Protein AF-A0A3D3X6S8-F1 (afdb_monomer)

Secondary structure (DSSP, 8-state):
-----GGGG-TTSHHHHIIIIIHHHHHHHHTT-HHHHHHHHHHHHHHHHHHHHHHHHHHHHHHEETTEEESHHHHTS-HHHHHHHHHHHHHHHH-PPPPHHHHHHHHHHHHSS-S-EEEE-GGGEEEEEETTEEEEEE----

Mean predicted aligned error: 8.39 Å

Sequence (142 aa):
EWREDASNQDSKYLRNRVRNELLPLLRELSRDGIESRIRDLDAQSRLLEKDLELRYENWSTGAETDSGLLISGIESEPEFLKREILVRFITAKTGIALSYQQLEKIIALINDSQSQWSFHLEGNWIILRKEGKLFCEKKMDC

pLDDT: mean 85.5, std 11.22, range [38.78, 96.94]

Solvent-accessible surface area (backbone atoms only — not comparable to full-atom values): 8414 Å² total; per-residue (Å²): 134,94,75,85,60,73,72,72,74,43,62,88,41,68,69,37,34,4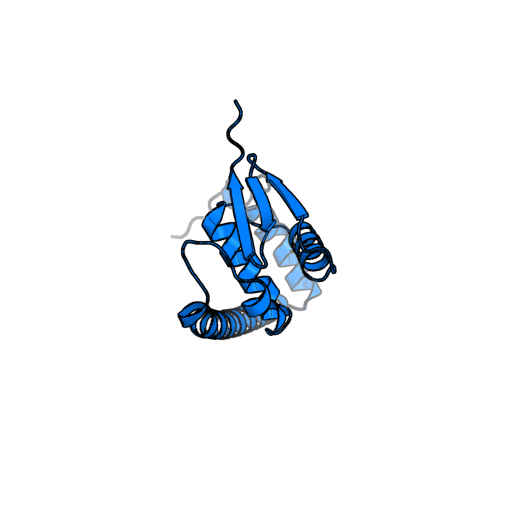3,61,72,52,50,48,55,52,46,26,64,78,46,73,64,45,46,64,57,53,53,50,53,50,52,55,51,48,54,54,51,52,52,54,49,49,54,52,48,54,66,52,47,79,80,52,74,50,100,88,37,42,50,44,72,78,36,74,78,43,58,72,70,57,36,51,50,52,52,52,51,54,49,27,73,75,68,73,49,85,77,51,71,72,56,50,52,53,52,49,54,55,66,74,40,90,61,67,61,54,76,46,82,51,78,92,50,28,34,40,33,39,50,92,60,25,40,43,79,45,69,63,74,86,128

Radius of gyration: 21.77 Å; Cα contacts (8 Å, |Δi|>4): 115; chains: 1; bounding box: 50×39×60 Å

Nearest PDB structures (foldseek):
  3a2k-assembly2_B  TM=8.240E-01  e=1.042E-05  Geobacillus kaustophilus
  2e89-assembly2_C  TM=7.713E-01  e=4.521E-05  Aquifex aeolicus
  3i3y-assembly2_B  TM=4.218E-01  e=2.572E+00  Klebsiella pneumoniae subsp. pneumoniae MGH 78578
  6wq2-assembly1_B  TM=1.917E-01  e=1.676E+00  Sulfolobus islandicus filamentous virus
  8gxs-assembly1_a  TM=3.012E-01  e=5.697E+00  Homo sapiens

Structure (mmCIF, N/CA/C/O backbone):
data_AF-A0A3D3X6S8-F1
#
_entry.id   AF-A0A3D3X6S8-F1
#
loop_
_atom_site.group_PDB
_atom_site.id
_atom_site.type_symbol
_atom_site.label_atom_id
_atom_site.label_alt_id
_atom_site.label_comp_id
_atom_site.label_asym_id
_atom_site.label_entity_id
_atom_site.label_seq_id
_atom_site.pdbx_PDB_ins_code
_atom_site.Cartn_x
_atom_site.Cartn_y
_atom_site.Cartn_z
_atom_site.occupancy
_atom_site.B_iso_or_equiv
_atom_site.auth_seq_id
_atom_site.auth_comp_id
_atom_site.auth_asym_id
_atom_site.auth_atom_id
_atom_site.pdbx_PDB_model_num
ATOM 1 N N . GLU A 1 1 ? 21.801 25.505 -31.503 1.00 61.62 1 GLU A N 1
ATOM 2 C CA . GLU A 1 1 ? 22.762 24.390 -31.612 1.00 61.62 1 GLU A CA 1
ATOM 3 C C . GLU A 1 1 ? 22.730 23.637 -30.287 1.00 61.62 1 GLU A C 1
ATOM 5 O O . GLU A 1 1 ? 22.877 24.275 -29.251 1.00 61.62 1 GLU A O 1
ATOM 10 N N . TRP A 1 2 ? 22.396 22.345 -30.291 1.00 60.22 2 TRP A N 1
ATOM 11 C CA . TRP A 1 2 ? 22.425 21.529 -29.072 1.00 60.22 2 TRP A CA 1
ATOM 12 C C . TRP A 1 2 ? 23.888 21.186 -28.766 1.00 60.22 2 TRP A C 1
ATOM 14 O O . TRP A 1 2 ? 24.577 20.673 -29.644 1.00 60.22 2 TRP A O 1
ATOM 24 N N . ARG A 1 3 ? 24.373 21.486 -27.555 1.00 63.34 3 ARG A N 1
ATOM 25 C CA . ARG A 1 3 ? 25.690 21.043 -27.073 1.00 63.34 3 ARG A CA 1
ATOM 26 C C . ARG A 1 3 ? 25.495 20.064 -25.928 1.00 63.34 3 ARG A C 1
ATOM 28 O O . ARG A 1 3 ? 24.751 20.347 -24.993 1.00 63.34 3 ARG A O 1
ATOM 35 N N . GLU A 1 4 ? 26.141 18.915 -26.033 1.00 56.38 4 GLU A N 1
ATOM 36 C CA . GLU A 1 4 ? 26.090 17.865 -25.023 1.00 56.38 4 GLU A CA 1
ATOM 37 C C . GLU A 1 4 ? 27.003 18.259 -23.851 1.00 56.38 4 GLU A C 1
ATOM 39 O O . GLU A 1 4 ? 28.198 18.487 -24.032 1.00 56.38 4 GLU A O 1
ATOM 44 N N . ASP A 1 5 ? 26.427 18.421 -22.658 1.00 65.31 5 ASP A N 1
ATOM 45 C CA . ASP A 1 5 ? 27.188 18.714 -21.439 1.00 65.31 5 ASP A CA 1
ATOM 46 C C . ASP A 1 5 ? 28.005 17.475 -21.033 1.00 65.31 5 ASP A C 1
ATOM 48 O O . ASP A 1 5 ? 27.471 16.363 -20.978 1.00 65.31 5 ASP A O 1
ATOM 52 N N . ALA A 1 6 ? 29.293 17.664 -20.737 1.00 62.19 6 ALA A N 1
ATOM 53 C CA . ALA A 1 6 ? 30.213 16.615 -20.303 1.00 62.19 6 ALA A CA 1
ATOM 54 C C . ALA A 1 6 ? 29.756 15.922 -19.003 1.00 62.19 6 ALA A C 1
ATOM 56 O O . ALA A 1 6 ? 30.093 14.759 -18.777 1.00 62.19 6 ALA A O 1
ATOM 57 N N . SER A 1 7 ? 28.930 16.587 -18.185 1.00 60.34 7 SER A N 1
ATOM 58 C 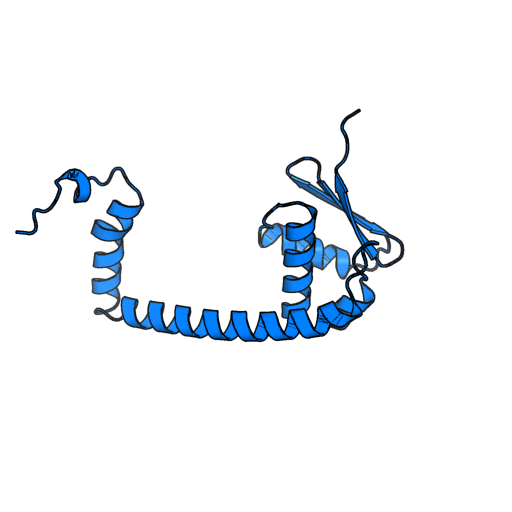CA . SER A 1 7 ? 28.308 15.995 -16.991 1.00 60.34 7 SER A CA 1
ATOM 59 C C . SER A 1 7 ? 27.380 14.805 -17.301 1.00 60.34 7 SER A C 1
ATOM 61 O O . SER A 1 7 ? 27.144 13.962 -16.433 1.00 60.34 7 SER A O 1
ATOM 63 N N . ASN A 1 8 ? 26.905 14.666 -18.548 1.00 58.62 8 ASN A N 1
ATOM 64 C CA . ASN A 1 8 ? 26.074 13.537 -18.984 1.00 58.62 8 ASN A CA 1
ATOM 65 C C . ASN A 1 8 ? 26.842 12.209 -19.078 1.00 58.62 8 ASN A C 1
ATOM 67 O O . ASN A 1 8 ? 26.214 11.152 -19.133 1.00 58.62 8 ASN A O 1
ATOM 71 N N . GLN A 1 9 ? 28.176 12.254 -19.096 1.00 60.94 9 GLN A N 1
ATOM 72 C CA . GLN A 1 9 ? 29.048 11.074 -19.138 1.00 60.94 9 GLN A CA 1
ATOM 73 C C . GLN A 1 9 ? 29.561 10.670 -17.746 1.00 60.94 9 GLN A C 1
ATOM 75 O O . GLN A 1 9 ? 30.221 9.643 -17.607 1.00 60.94 9 GLN A O 1
ATOM 80 N N . ASP A 1 10 ? 29.254 11.448 -16.700 1.00 67.62 10 ASP A N 1
ATOM 81 C CA . ASP A 1 10 ? 29.696 11.148 -15.339 1.00 67.62 10 ASP A CA 1
ATOM 82 C C . ASP A 1 10 ? 28.830 10.037 -14.717 1.00 67.62 10 ASP A C 1
ATOM 84 O O . ASP A 1 10 ? 27.639 10.226 -14.442 1.00 67.62 10 ASP A O 1
ATOM 88 N N . SER A 1 11 ? 29.435 8.872 -14.470 1.00 62.81 11 SER A N 1
ATOM 89 C CA . SER A 1 11 ? 28.804 7.720 -13.815 1.00 62.81 11 SER A CA 1
ATOM 90 C C . SER A 1 11 ? 28.651 7.894 -12.299 1.00 62.81 11 SER A C 1
ATOM 92 O O . SER A 1 11 ? 28.080 7.037 -11.629 1.00 62.81 11 SER A O 1
ATOM 94 N N . LYS A 1 12 ? 29.076 9.015 -11.710 1.00 74.06 12 LYS A N 1
ATOM 95 C CA . LYS A 1 12 ? 28.861 9.297 -10.283 1.00 74.06 12 LYS A CA 1
ATOM 96 C C . LYS A 1 12 ? 27.379 9.311 -9.889 1.00 74.06 12 LYS A C 1
ATOM 98 O O . LYS A 1 12 ? 27.037 8.957 -8.760 1.00 74.06 12 LYS A O 1
ATOM 103 N N . TYR A 1 13 ? 26.488 9.696 -10.804 1.00 79.62 13 TYR A N 1
ATOM 104 C CA . TYR A 1 13 ? 25.049 9.754 -10.548 1.00 79.62 13 TYR A CA 1
ATOM 105 C C . TYR A 1 13 ? 24.348 8.463 -10.978 1.00 79.62 13 TYR A C 1
ATOM 107 O O . TYR A 1 13 ? 24.445 8.047 -12.132 1.00 79.62 13 TYR A O 1
ATOM 115 N N . LEU A 1 14 ? 23.553 7.872 -10.075 1.00 83.00 14 LEU A N 1
ATOM 116 C CA . LEU A 1 14 ? 22.784 6.646 -10.343 1.00 83.00 14 LEU A CA 1
ATOM 117 C C . LEU A 1 14 ? 21.942 6.760 -11.623 1.00 83.00 14 LEU A C 1
ATOM 119 O O . LEU A 1 14 ? 21.900 5.828 -12.419 1.00 83.00 14 LEU A O 1
ATOM 123 N N . ARG A 1 15 ? 21.324 7.924 -11.858 1.00 86.00 15 ARG A N 1
ATOM 124 C CA . ARG A 1 15 ? 20.541 8.195 -13.071 1.00 86.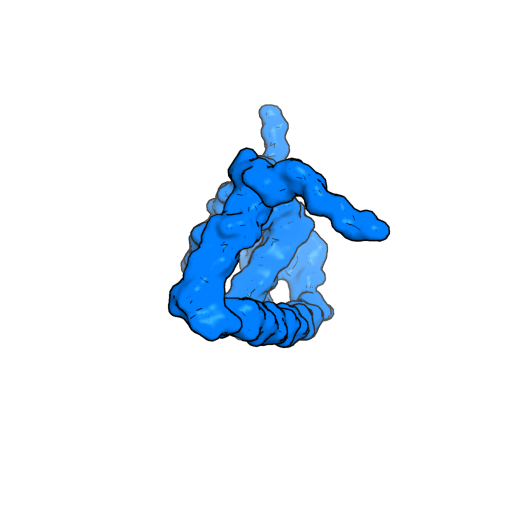00 15 ARG A CA 1
ATOM 125 C C . ARG A 1 15 ? 21.378 8.077 -14.348 1.00 86.00 15 ARG A C 1
ATOM 127 O O . ARG A 1 15 ? 20.903 7.496 -15.321 1.00 86.00 15 ARG A O 1
ATOM 134 N N . ASN A 1 16 ? 22.600 8.606 -14.342 1.00 85.19 16 ASN A N 1
ATOM 135 C CA . ASN A 1 16 ? 23.498 8.551 -15.494 1.00 85.19 16 ASN A CA 1
ATOM 136 C C . ASN A 1 16 ? 23.957 7.115 -15.745 1.00 85.19 16 ASN A C 1
ATOM 138 O O . ASN A 1 16 ? 23.905 6.660 -16.879 1.00 85.19 16 ASN A O 1
ATOM 142 N N . ARG A 1 17 ? 24.284 6.361 -14.688 1.00 88.06 17 ARG A N 1
ATOM 143 C CA . ARG A 1 17 ? 24.611 4.928 -14.806 1.00 88.06 17 ARG A CA 1
ATOM 144 C C . ARG A 1 17 ? 23.455 4.110 -15.362 1.00 88.06 17 ARG A C 1
ATOM 146 O O . ARG A 1 17 ? 23.641 3.326 -16.284 1.00 88.06 17 ARG A O 1
ATOM 153 N N . VAL A 1 18 ? 22.239 4.324 -14.858 1.00 88.44 18 VAL A N 1
ATOM 154 C CA . VAL A 1 18 ? 21.047 3.648 -15.391 1.00 88.44 18 VAL A CA 1
ATOM 155 C C . VAL A 1 18 ? 20.872 3.964 -16.878 1.00 88.44 18 VAL A C 1
ATOM 157 O O . VAL A 1 18 ? 20.615 3.061 -17.669 1.00 88.44 18 VAL A O 1
ATOM 160 N N . ARG A 1 19 ? 21.047 5.227 -17.277 1.00 87.75 19 ARG A N 1
ATOM 161 C CA . ARG A 1 19 ? 20.866 5.662 -18.666 1.00 87.75 19 ARG A CA 1
ATOM 162 C C . ARG A 1 19 ? 21.962 5.179 -19.616 1.00 87.75 19 ARG A C 1
ATOM 164 O O . ARG A 1 19 ? 21.633 4.801 -20.735 1.00 87.75 19 ARG A O 1
ATOM 171 N N . ASN A 1 20 ? 23.221 5.238 -19.198 1.00 87.88 20 ASN A N 1
ATOM 172 C CA . ASN A 1 20 ? 24.376 5.026 -20.071 1.00 87.88 20 ASN A CA 1
ATOM 173 C C . ASN A 1 20 ? 24.877 3.577 -20.048 1.00 87.88 20 ASN A C 1
ATOM 175 O O . ASN A 1 20 ? 25.474 3.136 -21.022 1.00 87.88 20 ASN A O 1
ATOM 179 N N . GLU A 1 21 ? 24.634 2.837 -18.962 1.00 90.69 21 GLU A N 1
ATOM 180 C CA . GLU A 1 21 ? 25.109 1.456 -18.799 1.00 90.69 21 GLU A CA 1
ATOM 181 C C . GLU A 1 21 ? 23.936 0.464 -18.841 1.00 90.69 21 GLU A C 1
ATOM 183 O O . GLU A 1 21 ? 23.887 -0.416 -19.699 1.00 90.69 21 GLU A O 1
ATOM 188 N N . LEU A 1 22 ? 22.954 0.618 -17.943 1.00 91.44 22 LEU A N 1
ATOM 189 C CA . LEU A 1 22 ? 21.908 -0.394 -17.748 1.00 91.44 22 LEU A CA 1
ATOM 190 C C . LEU A 1 22 ? 20.880 -0.434 -18.888 1.00 91.44 22 LEU A C 1
ATOM 192 O O . LEU A 1 22 ? 20.567 -1.512 -19.388 1.00 91.44 22 LEU A O 1
ATOM 196 N N . LEU A 1 23 ? 20.331 0.717 -19.294 1.00 91.00 23 LEU A N 1
ATOM 197 C CA . LEU A 1 23 ? 19.310 0.770 -20.346 1.00 91.00 23 LEU A CA 1
ATOM 198 C C . LEU A 1 23 ? 19.825 0.244 -21.698 1.00 91.00 23 LEU A C 1
ATOM 200 O O . LEU A 1 23 ? 19.110 -0.557 -22.299 1.00 91.00 23 LEU A O 1
ATOM 204 N N . PRO A 1 24 ? 21.034 0.606 -22.177 1.00 91.44 24 PRO A N 1
ATOM 205 C CA . PRO A 1 24 ? 21.589 0.029 -23.399 1.00 91.44 24 PRO A CA 1
ATOM 206 C C . PRO A 1 24 ? 21.735 -1.493 -23.323 1.00 91.44 24 PRO A C 1
ATOM 208 O O . PRO A 1 24 ? 21.313 -2.183 -24.247 1.00 91.44 24 PRO A O 1
ATOM 211 N N . LEU A 1 25 ? 22.229 -2.024 -22.198 1.00 93.56 25 LEU A N 1
ATOM 212 C CA . LEU A 1 25 ? 22.347 -3.469 -21.995 1.00 93.56 25 LEU A CA 1
ATOM 213 C C . LEU A 1 25 ? 20.975 -4.163 -22.025 1.00 93.56 25 LEU A C 1
ATOM 215 O O . LEU A 1 25 ? 20.808 -5.205 -22.654 1.00 93.56 25 LEU A O 1
ATOM 219 N N . LEU A 1 26 ? 19.962 -3.578 -21.380 1.00 93.62 26 LEU A N 1
ATOM 220 C CA . LEU A 1 26 ? 18.599 -4.116 -21.404 1.00 93.62 26 LEU A CA 1
ATOM 221 C C . LEU A 1 26 ? 17.976 -4.072 -22.806 1.00 93.62 26 LEU A C 1
ATOM 223 O O . LEU A 1 26 ? 17.259 -5.004 -23.174 1.00 93.62 26 LEU A O 1
ATOM 227 N N . ARG A 1 27 ? 18.243 -3.029 -23.601 1.00 93.00 27 ARG A N 1
ATOM 228 C CA . ARG A 1 27 ? 17.803 -2.947 -25.006 1.00 93.00 27 ARG A CA 1
ATOM 229 C C . ARG A 1 27 ? 18.409 -4.057 -25.844 1.00 93.00 27 ARG A C 1
ATOM 231 O O . ARG A 1 27 ? 17.667 -4.774 -26.508 1.00 93.00 27 ARG A O 1
ATOM 238 N N . GLU A 1 28 ? 19.721 -4.249 -25.742 1.00 93.81 28 GLU A N 1
ATOM 239 C CA . GLU A 1 28 ? 20.432 -5.306 -26.462 1.00 93.81 28 GLU A CA 1
ATOM 240 C C . GLU A 1 28 ? 19.855 -6.689 -26.121 1.00 93.81 28 GLU A C 1
ATOM 242 O O . GLU A 1 28 ? 19.430 -7.430 -27.010 1.00 93.81 28 GLU A O 1
ATOM 247 N N . LEU A 1 29 ? 19.737 -7.006 -24.826 1.00 94.00 29 LEU A N 1
ATOM 248 C CA . LEU A 1 29 ? 19.228 -8.301 -24.361 1.00 94.00 29 LEU A CA 1
ATOM 249 C C . LEU A 1 29 ? 17.750 -8.533 -24.712 1.00 94.00 29 LEU A C 1
ATOM 251 O O . LEU A 1 29 ? 17.324 -9.676 -24.884 1.00 94.00 29 LEU A O 1
ATOM 255 N N . SER A 1 30 ? 16.959 -7.464 -24.826 1.00 90.31 30 SER A N 1
ATOM 256 C CA . SER A 1 30 ? 15.529 -7.531 -25.151 1.00 90.31 30 SER A CA 1
ATOM 257 C C . SER A 1 30 ? 15.209 -7.363 -26.638 1.00 90.31 30 SER A C 1
ATOM 259 O O . SER A 1 30 ? 14.029 -7.436 -26.994 1.00 90.31 30 SER A O 1
ATOM 261 N N . ARG A 1 31 ? 16.218 -7.157 -27.499 1.00 90.62 31 ARG A N 1
ATOM 262 C CA . ARG A 1 31 ? 16.053 -6.812 -28.925 1.00 90.62 31 ARG A CA 1
ATOM 263 C C . ARG A 1 31 ? 15.163 -5.575 -29.116 1.00 90.62 31 ARG A C 1
ATOM 265 O O . ARG A 1 31 ? 14.179 -5.630 -29.849 1.00 90.62 31 ARG A O 1
ATOM 272 N N . ASP A 1 32 ? 15.466 -4.510 -28.374 1.00 83.75 32 ASP A N 1
ATOM 273 C CA . ASP A 1 32 ? 14.724 -3.236 -28.336 1.00 83.75 32 ASP A CA 1
ATOM 274 C C . ASP A 1 32 ? 13.252 -3.354 -27.885 1.00 83.75 32 ASP A C 1
ATOM 276 O O . ASP A 1 32 ? 12.442 -2.445 -28.064 1.00 83.75 32 ASP A O 1
ATOM 280 N N . GLY A 1 33 ? 12.881 -4.480 -27.269 1.00 90.56 33 GLY A N 1
ATOM 281 C CA . GLY A 1 33 ? 11.529 -4.724 -26.765 1.00 90.56 33 GLY A CA 1
ATOM 282 C C . GLY A 1 33 ? 11.279 -4.215 -25.344 1.00 90.56 33 GLY A C 1
ATOM 283 O O . GLY A 1 33 ? 10.161 -4.345 -24.846 1.00 90.56 33 GLY A O 1
ATOM 284 N N . ILE A 1 34 ? 12.294 -3.701 -24.645 1.00 92.12 34 ILE A N 1
ATOM 285 C CA . ILE A 1 34 ? 12.153 -3.299 -23.240 1.00 92.12 34 ILE A CA 1
ATOM 286 C C . ILE A 1 34 ? 11.293 -2.039 -23.082 1.00 92.12 34 ILE A C 1
ATOM 288 O O . ILE A 1 34 ? 10.442 -2.000 -22.197 1.00 92.12 34 ILE A O 1
ATOM 292 N N . GLU A 1 35 ? 11.426 -1.042 -23.961 1.00 90.75 35 GLU A N 1
ATOM 293 C CA . GLU A 1 35 ? 10.629 0.191 -23.914 1.00 90.75 35 GLU A CA 1
ATOM 294 C C . GLU A 1 35 ? 9.134 -0.061 -24.081 1.00 90.75 35 GLU A C 1
ATOM 296 O O . GLU A 1 35 ? 8.329 0.541 -23.368 1.00 90.75 35 GLU A O 1
ATOM 301 N N . SER A 1 36 ? 8.753 -0.910 -25.040 1.00 92.56 36 SER A N 1
ATOM 302 C CA . SER A 1 36 ? 7.346 -1.239 -25.273 1.00 92.56 36 SER A CA 1
ATOM 303 C C . SER A 1 36 ? 6.774 -1.999 -24.085 1.00 92.56 36 SER A C 1
ATOM 305 O O . SER A 1 36 ? 5.736 -1.608 -23.572 1.00 92.56 36 SER A O 1
ATOM 307 N N . ARG A 1 37 ? 7.503 -2.986 -23.550 1.00 92.81 37 ARG A N 1
ATOM 308 C CA . ARG A 1 37 ? 7.081 -3.735 -22.356 1.00 92.81 37 ARG A CA 1
ATOM 309 C C . ARG A 1 37 ? 6.929 -2.842 -21.127 1.00 92.81 37 ARG A C 1
ATOM 311 O O . ARG A 1 37 ? 5.946 -2.981 -20.412 1.00 92.81 37 ARG A O 1
ATOM 318 N N . ILE A 1 38 ? 7.862 -1.917 -20.885 1.00 93.81 38 ILE A N 1
ATOM 319 C CA . ILE A 1 38 ? 7.749 -0.949 -19.780 1.00 93.81 38 ILE A CA 1
ATOM 320 C C . ILE A 1 38 ? 6.522 -0.056 -19.980 1.00 93.81 38 ILE A C 1
ATOM 322 O O . ILE A 1 38 ? 5.787 0.188 -19.028 1.00 93.81 38 ILE A O 1
ATOM 326 N N . ARG A 1 39 ? 6.272 0.405 -21.209 1.00 94.38 39 ARG A N 1
ATOM 327 C CA . ARG A 1 39 ? 5.096 1.224 -21.529 1.00 94.38 39 ARG A CA 1
ATOM 328 C C . ARG A 1 39 ? 3.790 0.460 -21.327 1.00 94.38 39 ARG A C 1
ATOM 330 O O . ARG A 1 39 ? 2.855 1.013 -20.760 1.00 94.38 39 ARG A O 1
ATOM 337 N N . ASP A 1 40 ? 3.738 -0.795 -21.757 1.00 95.94 40 ASP A N 1
ATOM 338 C CA . ASP A 1 40 ? 2.568 -1.654 -21.588 1.00 95.94 40 ASP A CA 1
ATOM 339 C C . ASP A 1 40 ? 2.310 -1.947 -20.106 1.00 95.94 40 ASP A C 1
ATOM 341 O O . ASP A 1 40 ? 1.157 -1.970 -19.679 1.00 95.94 40 ASP A O 1
ATOM 345 N N . LEU A 1 41 ? 3.368 -2.145 -19.310 1.00 96.88 41 LEU A N 1
ATOM 346 C CA . LEU A 1 41 ? 3.270 -2.317 -17.859 1.00 96.88 41 LEU A CA 1
ATOM 347 C C . LEU A 1 41 ? 2.801 -1.035 -17.159 1.00 96.88 41 LEU A C 1
ATOM 349 O O . LEU A 1 41 ? 1.928 -1.117 -16.303 1.00 96.88 41 LEU A O 1
ATOM 353 N N . ASP A 1 42 ? 3.318 0.137 -17.537 1.00 96.62 42 ASP A N 1
ATOM 354 C CA . ASP A 1 42 ? 2.863 1.432 -17.006 1.00 96.62 42 ASP A CA 1
ATOM 355 C C . ASP A 1 42 ? 1.382 1.674 -17.333 1.00 96.62 42 ASP A C 1
ATOM 357 O O . ASP A 1 42 ? 0.597 2.012 -16.448 1.00 96.62 42 ASP A O 1
ATOM 361 N N . ALA A 1 43 ? 0.964 1.419 -18.577 1.00 96.50 43 ALA A N 1
ATOM 362 C CA . ALA A 1 43 ? -0.434 1.541 -18.983 1.00 96.50 43 ALA A CA 1
ATOM 363 C C . ALA A 1 43 ? -1.351 0.593 -18.191 1.00 96.50 43 ALA A C 1
ATOM 365 O O . ALA A 1 43 ? -2.404 1.015 -17.712 1.00 96.50 43 ALA A O 1
ATOM 366 N N . GLN A 1 44 ? -0.944 -0.668 -18.011 1.00 96.94 44 GLN A N 1
ATOM 367 C CA . GLN A 1 44 ? -1.681 -1.635 -17.193 1.00 96.94 44 GLN A CA 1
ATOM 368 C C . GLN A 1 44 ? -1.732 -1.221 -15.716 1.00 96.94 44 GLN A C 1
ATOM 370 O O . GLN A 1 44 ? -2.803 -1.286 -15.117 1.00 96.94 44 GLN A O 1
ATOM 375 N N . SER A 1 45 ? -0.620 -0.739 -15.147 1.00 96.38 45 SER A N 1
ATOM 376 C CA . SER A 1 45 ? -0.561 -0.253 -13.759 1.00 96.38 45 SER A CA 1
ATOM 377 C C . SER A 1 45 ? -1.542 0.890 -13.537 1.00 96.38 45 SER A C 1
ATOM 379 O O . SER A 1 45 ? -2.357 0.828 -12.625 1.00 96.38 45 SER A O 1
ATOM 381 N N . ARG A 1 46 ? -1.558 1.888 -14.431 1.00 95.62 46 ARG A N 1
ATOM 382 C CA . ARG A 1 46 ? -2.480 3.033 -14.338 1.00 95.62 46 ARG A CA 1
ATOM 383 C C . ARG A 1 46 ? -3.949 2.622 -14.396 1.00 95.62 46 ARG A C 1
ATOM 385 O O . ARG A 1 46 ? -4.782 3.231 -13.729 1.00 95.62 46 ARG A O 1
ATOM 392 N N . LEU A 1 47 ? -4.288 1.618 -15.208 1.00 95.75 47 LEU A N 1
ATOM 393 C CA . LEU A 1 47 ? -5.655 1.092 -15.273 1.00 95.75 47 LEU A CA 1
ATOM 394 C C . LEU A 1 47 ? -6.053 0.407 -13.961 1.00 95.75 47 LEU A C 1
ATOM 396 O O . LEU A 1 47 ? -7.161 0.633 -13.479 1.00 95.75 47 LEU A O 1
ATOM 400 N N . LEU A 1 48 ? -5.147 -0.384 -13.379 1.00 93.62 48 LEU A N 1
ATOM 401 C CA . LEU A 1 48 ? -5.362 -1.045 -12.091 1.00 93.62 48 LEU A CA 1
ATOM 402 C C . LEU A 1 48 ? -5.465 -0.039 -10.941 1.00 93.62 48 LEU A C 1
ATOM 404 O O . LEU A 1 48 ? -6.378 -0.148 -10.130 1.00 93.62 48 LEU A O 1
ATOM 408 N N . GLU A 1 49 ? -4.586 0.963 -10.900 1.00 92.31 49 GLU A N 1
ATOM 409 C CA . GLU A 1 49 ? -4.626 2.054 -9.918 1.00 92.31 49 GLU A CA 1
ATOM 410 C C . GLU A 1 49 ? -5.966 2.792 -9.968 1.00 92.31 49 GLU A C 1
ATOM 412 O O . GLU A 1 49 ? -6.575 3.040 -8.932 1.00 92.31 49 GLU A O 1
ATOM 417 N N . LYS A 1 50 ? -6.475 3.083 -11.172 1.00 94.44 50 LYS A N 1
ATOM 418 C CA . LYS A 1 50 ? -7.775 3.740 -11.341 1.00 94.44 50 LYS A CA 1
ATOM 419 C C . LYS A 1 50 ? -8.941 2.873 -10.854 1.00 94.44 50 LYS A C 1
ATOM 421 O O . LYS A 1 50 ? -9.845 3.398 -10.212 1.00 94.44 50 LYS A O 1
ATOM 426 N N . ASP A 1 51 ? -8.955 1.578 -11.174 1.00 94.19 51 ASP A N 1
ATOM 427 C CA . ASP A 1 51 ? -9.993 0.657 -10.680 1.00 94.19 51 ASP A CA 1
ATOM 428 C C . ASP A 1 51 ? -9.950 0.542 -9.150 1.00 94.19 51 ASP A C 1
ATOM 430 O O . ASP A 1 51 ? -10.987 0.571 -8.487 1.00 94.19 51 ASP A O 1
ATOM 434 N N . LEU A 1 52 ? -8.743 0.466 -8.585 1.00 93.12 52 LEU A N 1
ATOM 435 C CA . LEU A 1 52 ? -8.535 0.400 -7.146 1.00 93.12 52 LEU A CA 1
ATOM 436 C C . LEU A 1 52 ? -9.004 1.672 -6.437 1.00 93.12 52 LEU A C 1
ATOM 438 O O . LEU A 1 52 ? -9.660 1.566 -5.404 1.00 93.12 52 LEU A O 1
ATOM 442 N N . GLU A 1 53 ? -8.734 2.847 -7.009 1.00 92.81 53 GLU A N 1
ATOM 443 C CA . GLU A 1 53 ? -9.220 4.122 -6.476 1.00 92.81 53 GLU A CA 1
ATOM 444 C C . GLU A 1 53 ? -10.748 4.137 -6.386 1.00 92.81 53 GLU A C 1
ATOM 446 O O . GLU A 1 53 ? -11.299 4.402 -5.323 1.00 92.81 53 GLU A O 1
ATOM 451 N N . LEU A 1 54 ? -11.443 3.745 -7.459 1.00 92.69 54 LEU A N 1
ATOM 452 C CA . LEU A 1 54 ? -12.909 3.699 -7.474 1.00 92.69 54 LEU A CA 1
ATOM 453 C C . LEU A 1 54 ? -13.465 2.734 -6.420 1.00 92.69 54 LEU A C 1
ATOM 455 O O . LEU A 1 54 ? -14.464 3.026 -5.764 1.00 92.69 54 LEU A O 1
ATOM 459 N N . ARG A 1 55 ? -12.834 1.567 -6.244 1.00 92.31 55 ARG A N 1
ATOM 460 C CA . ARG A 1 55 ? -13.222 0.611 -5.194 1.00 92.31 55 ARG A CA 1
ATOM 461 C C . ARG A 1 55 ? -13.003 1.190 -3.802 1.00 92.31 55 ARG A C 1
ATOM 463 O O . ARG A 1 55 ? -13.868 1.019 -2.948 1.00 92.31 55 ARG A O 1
ATOM 470 N N . TYR A 1 56 ? -11.877 1.866 -3.591 1.00 91.00 56 TYR A N 1
ATOM 471 C CA . TYR A 1 56 ? -11.563 2.509 -2.322 1.00 91.00 56 TYR A CA 1
ATOM 472 C C . TYR A 1 56 ? -12.564 3.617 -1.992 1.00 91.00 56 TYR A C 1
ATOM 474 O O . TYR A 1 56 ? -13.093 3.626 -0.888 1.00 91.00 56 TYR A O 1
ATOM 482 N N . GLU A 1 57 ? -12.877 4.504 -2.939 1.00 90.19 57 GLU A N 1
ATOM 483 C CA . GLU A 1 57 ? -13.872 5.572 -2.764 1.00 90.19 57 GLU A CA 1
ATOM 484 C C . GLU A 1 57 ? -15.265 5.011 -2.437 1.00 90.19 57 GLU A C 1
ATOM 486 O O . GLU A 1 57 ? -15.942 5.480 -1.517 1.00 90.19 57 GLU A O 1
ATOM 491 N N . ASN A 1 58 ? -15.686 3.961 -3.149 1.00 89.06 58 ASN A N 1
ATOM 492 C CA . ASN A 1 58 ? -16.961 3.293 -2.881 1.00 89.06 58 ASN A CA 1
ATOM 493 C C . ASN A 1 58 ? -17.009 2.690 -1.471 1.00 89.06 58 ASN A C 1
ATOM 495 O O . ASN A 1 58 ? -18.039 2.770 -0.802 1.00 89.06 58 ASN A O 1
ATOM 499 N N . TRP A 1 59 ? -15.902 2.102 -1.016 1.00 88.94 59 TRP A N 1
ATOM 500 C CA . TRP A 1 59 ? -15.783 1.543 0.326 1.00 88.94 59 TRP A CA 1
ATOM 501 C C . TRP A 1 59 ? -15.722 2.641 1.410 1.00 88.94 59 TRP A C 1
ATOM 503 O O . TRP A 1 59 ? -16.422 2.559 2.423 1.00 88.94 59 TRP A O 1
ATOM 513 N N . SER A 1 60 ? -14.943 3.707 1.196 1.00 84.19 60 SER A N 1
ATOM 514 C CA . SER A 1 60 ? -14.689 4.755 2.198 1.00 84.19 60 SER A CA 1
ATOM 515 C C . SER A 1 60 ? -15.922 5.605 2.497 1.00 84.19 60 SER A C 1
ATOM 517 O O . SER A 1 60 ? -16.103 6.024 3.642 1.00 84.19 60 SER A O 1
ATOM 519 N N . THR A 1 61 ? -16.819 5.763 1.516 1.00 75.81 61 THR A N 1
ATOM 520 C CA . THR A 1 61 ? -18.070 6.539 1.614 1.00 75.81 61 THR A CA 1
ATOM 521 C C . THR A 1 61 ? -18.988 6.090 2.774 1.00 75.81 61 THR A C 1
ATOM 523 O O . THR A 1 61 ? -19.881 6.839 3.168 1.00 75.81 61 THR A O 1
ATOM 526 N N . GLY A 1 62 ? -18.763 4.913 3.380 1.00 66.88 62 GLY A N 1
ATOM 527 C CA . GLY A 1 62 ? -19.502 4.444 4.563 1.00 66.88 62 GLY A CA 1
ATOM 528 C C . GLY A 1 62 ? -18.667 3.904 5.732 1.00 66.88 62 GLY A C 1
ATOM 529 O O . GLY A 1 62 ? -19.259 3.491 6.729 1.00 66.88 62 GLY A O 1
ATOM 530 N N . ALA A 1 63 ? -17.333 3.873 5.634 1.00 64.44 63 ALA A N 1
ATOM 531 C CA . ALA A 1 63 ? -16.488 3.088 6.546 1.00 64.44 63 ALA A CA 1
ATOM 532 C C . ALA A 1 63 ? -15.474 3.902 7.370 1.00 64.44 63 ALA A C 1
ATOM 534 O O . ALA A 1 63 ? -15.093 3.470 8.463 1.00 64.44 63 ALA A O 1
ATOM 535 N N . GLU A 1 64 ? -15.039 5.073 6.893 1.00 59.78 64 GLU A N 1
ATOM 536 C CA . GLU A 1 64 ? -14.077 5.897 7.627 1.00 59.78 64 GLU A CA 1
ATOM 537 C C . GLU A 1 64 ? -14.781 6.791 8.651 1.00 59.78 64 GLU A C 1
ATOM 539 O O . GLU A 1 64 ? -15.540 7.698 8.323 1.00 59.78 64 GLU A O 1
ATOM 544 N N . THR A 1 65 ? -14.499 6.542 9.930 1.00 60.69 65 THR A N 1
ATOM 545 C CA . THR A 1 65 ? -14.862 7.452 11.020 1.00 60.69 65 THR A CA 1
ATOM 546 C C . THR A 1 65 ? -13.590 8.056 11.605 1.00 60.69 65 THR A C 1
ATOM 548 O O . THR A 1 65 ? -12.547 7.400 11.634 1.00 60.69 65 THR A O 1
ATOM 551 N N . ASP A 1 66 ? -13.674 9.259 12.176 1.00 61.09 66 ASP A N 1
ATOM 552 C CA . ASP A 1 66 ? -12.557 9.864 12.924 1.00 61.09 66 ASP A CA 1
ATOM 553 C C . ASP A 1 66 ? -12.061 8.986 14.094 1.00 61.09 66 ASP A C 1
ATOM 555 O O . ASP A 1 66 ? -10.945 9.157 14.583 1.00 61.09 66 ASP A O 1
ATOM 559 N N . SER A 1 67 ? -12.868 8.005 14.515 1.00 64.75 67 SER A N 1
ATOM 560 C CA . SER A 1 67 ? -12.634 7.113 15.654 1.00 64.75 67 SER A CA 1
ATOM 561 C C . SER A 1 67 ? -11.887 5.810 15.330 1.00 64.75 67 SER A C 1
ATOM 563 O O . SER A 1 67 ? -11.949 4.873 16.122 1.00 64.75 67 SER A O 1
ATOM 565 N N . GLY A 1 68 ? -11.217 5.716 14.179 1.00 80.44 68 GLY A N 1
ATOM 566 C CA . GLY A 1 68 ? -10.465 4.525 13.771 1.00 80.44 68 GLY A CA 1
ATOM 567 C C . GLY A 1 68 ? -11.207 3.629 12.777 1.00 80.44 68 GLY A C 1
ATOM 568 O O . GLY A 1 68 ? -12.354 3.879 12.400 1.00 80.44 68 GLY A O 1
ATOM 569 N N . LEU A 1 69 ? -10.510 2.587 12.333 1.00 86.75 69 LEU A N 1
ATOM 570 C CA . LEU A 1 69 ? -10.891 1.758 11.194 1.00 86.75 69 LEU A CA 1
ATOM 571 C C . LEU A 1 69 ? -11.574 0.463 11.653 1.00 86.75 69 LEU A C 1
ATOM 573 O O . LEU A 1 69 ? -10.982 -0.315 12.398 1.00 86.75 69 LEU A O 1
ATOM 577 N N . LEU A 1 70 ? -12.812 0.210 11.225 1.00 87.62 70 LEU A N 1
ATOM 578 C CA . LEU A 1 70 ? -13.557 -0.998 11.605 1.00 87.62 70 LEU A CA 1
ATOM 579 C C . LEU A 1 70 ? -13.002 -2.241 10.900 1.00 87.62 70 LEU A C 1
ATOM 581 O O . LEU A 1 70 ? -13.029 -2.324 9.676 1.00 87.62 70 LEU A O 1
ATOM 585 N N . ILE A 1 71 ? -12.569 -3.242 11.671 1.00 86.75 71 ILE A N 1
ATOM 586 C CA . ILE A 1 71 ? -11.994 -4.476 11.116 1.00 86.75 71 ILE A CA 1
ATOM 587 C C . ILE A 1 71 ? -13.049 -5.303 10.365 1.00 86.75 71 ILE A C 1
ATOM 589 O O . ILE A 1 71 ? -12.765 -5.817 9.287 1.00 86.75 71 ILE A O 1
ATOM 593 N N . SER A 1 72 ? -14.285 -5.368 10.867 1.00 84.94 72 SER A N 1
ATOM 594 C CA . SER A 1 72 ? -15.387 -6.084 10.201 1.00 84.94 72 SER A CA 1
ATOM 595 C C . SER A 1 72 ? -15.716 -5.529 8.807 1.00 84.94 72 SER A C 1
ATOM 597 O O . SER A 1 72 ? -16.107 -6.281 7.915 1.00 84.94 72 SER A O 1
ATOM 599 N N . GLY A 1 73 ? -15.512 -4.222 8.601 1.00 82.75 73 GLY A N 1
ATOM 600 C CA . GLY A 1 73 ? -15.681 -3.562 7.305 1.00 82.75 73 GLY A CA 1
ATOM 601 C C . GLY A 1 73 ? -14.578 -3.883 6.294 1.00 82.75 73 GLY A C 1
ATOM 602 O O . GLY A 1 73 ? -14.708 -3.520 5.135 1.00 82.75 73 GLY A O 1
ATOM 603 N N . ILE A 1 74 ? -13.500 -4.548 6.717 1.00 87.31 74 ILE A N 1
ATOM 604 C CA . ILE A 1 74 ? -12.3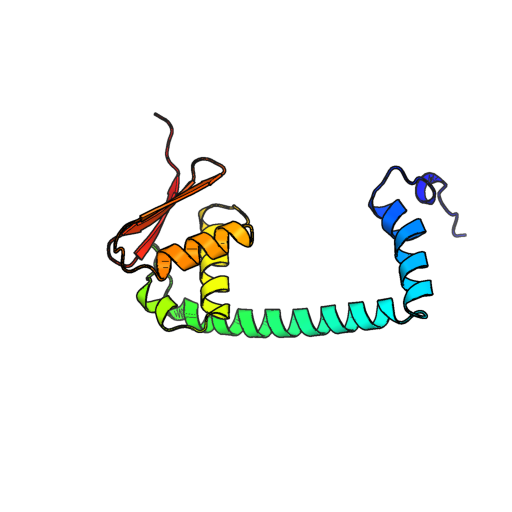58 -4.913 5.865 1.00 87.31 74 ILE A CA 1
ATOM 605 C C . ILE A 1 74 ? -12.233 -6.428 5.727 1.00 87.31 74 ILE A C 1
ATOM 607 O O . ILE A 1 74 ? -11.803 -6.928 4.692 1.00 87.31 74 ILE A O 1
ATOM 611 N N . GLU A 1 75 ? -12.597 -7.188 6.761 1.00 84.44 75 GLU A N 1
ATOM 612 C CA . GLU A 1 75 ? -12.584 -8.655 6.723 1.00 84.44 75 GLU A CA 1
ATOM 613 C C . GLU A 1 75 ? -13.470 -9.217 5.602 1.00 84.44 75 GLU A C 1
ATOM 615 O O . GLU A 1 75 ? -13.142 -10.262 5.044 1.00 84.44 75 GLU A O 1
ATOM 620 N N . SER A 1 76 ? -14.548 -8.507 5.256 1.00 83.75 76 SER A N 1
ATOM 621 C CA . SER A 1 76 ? -15.471 -8.863 4.172 1.00 83.75 76 SER A CA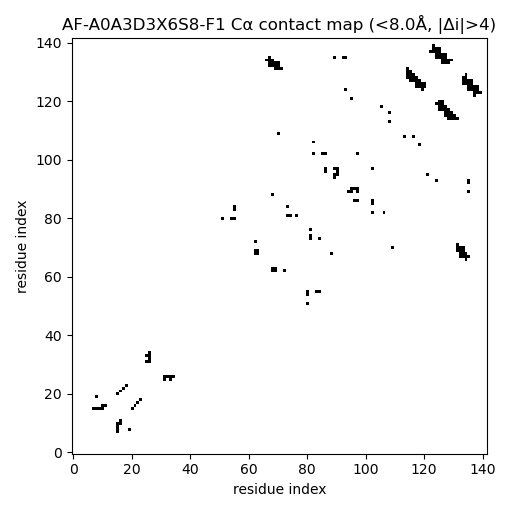 1
ATOM 622 C C . SER A 1 76 ? -14.974 -8.486 2.771 1.00 83.75 76 SER A C 1
ATOM 624 O O . SER A 1 76 ? -15.523 -8.980 1.785 1.00 83.75 76 SER A O 1
ATOM 626 N N . GLU A 1 77 ? -13.928 -7.664 2.668 1.00 90.12 77 GLU A N 1
ATOM 627 C CA . GLU A 1 77 ? -13.403 -7.187 1.392 1.00 90.12 77 GLU A CA 1
ATOM 628 C C . GLU A 1 77 ? -12.362 -8.144 0.787 1.00 90.12 77 GLU A C 1
ATOM 630 O O . GLU A 1 77 ? -11.662 -8.867 1.510 1.00 90.12 77 GLU A O 1
ATOM 635 N N . PRO A 1 78 ? -12.193 -8.141 -0.551 1.00 90.94 78 PRO A N 1
ATOM 636 C CA . PRO A 1 78 ? -11.140 -8.902 -1.211 1.00 90.94 78 PRO A CA 1
ATOM 637 C C . PRO A 1 78 ? -9.748 -8.560 -0.669 1.00 90.94 78 PRO A C 1
ATOM 639 O O . PRO A 1 78 ? -9.446 -7.402 -0.384 1.00 90.94 78 PRO A O 1
ATOM 642 N N . GLU A 1 79 ? -8.859 -9.555 -0.621 1.00 89.75 79 GLU A N 1
ATOM 643 C CA . GLU A 1 79 ? -7.506 -9.437 -0.048 1.00 89.75 79 GLU A CA 1
ATOM 644 C C . GLU A 1 79 ? -6.711 -8.236 -0.589 1.00 89.75 79 GLU A C 1
ATOM 646 O O . GLU A 1 79 ? -6.026 -7.542 0.161 1.00 89.75 79 GLU A O 1
ATOM 651 N N . PHE A 1 80 ? -6.834 -7.958 -1.888 1.00 90.38 80 PHE A N 1
ATOM 652 C CA . PHE A 1 80 ? -6.183 -6.814 -2.521 1.00 90.38 80 PHE A CA 1
ATOM 653 C C . PHE A 1 80 ? -6.710 -5.468 -2.001 1.00 90.38 80 PHE A C 1
ATOM 655 O O . PHE A 1 80 ? -5.920 -4.588 -1.671 1.00 90.38 80 PHE A O 1
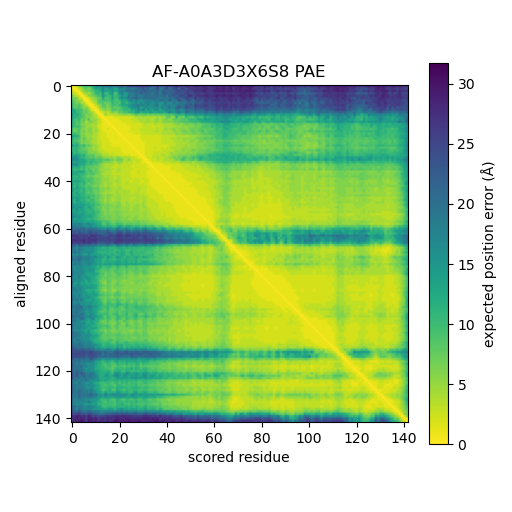ATOM 662 N N . LEU A 1 81 ? -8.031 -5.323 -1.865 1.00 91.69 81 LEU A N 1
ATOM 663 C CA . LEU A 1 81 ? -8.637 -4.093 -1.354 1.00 91.69 81 LEU A CA 1
ATOM 664 C C . LEU A 1 81 ? -8.352 -3.920 0.142 1.00 91.69 81 LEU A C 1
ATOM 666 O O . LEU A 1 81 ? -8.013 -2.826 0.576 1.00 91.69 81 LEU A O 1
ATOM 670 N N . LYS A 1 82 ? -8.377 -5.010 0.917 1.00 91.38 82 LYS A N 1
ATOM 671 C CA . LYS A 1 82 ? -7.949 -5.027 2.325 1.00 91.38 82 LYS A CA 1
ATOM 672 C C . LYS A 1 82 ? -6.533 -4.482 2.500 1.00 91.38 82 LYS A C 1
ATOM 674 O O . LYS A 1 82 ? -6.305 -3.630 3.356 1.00 91.38 82 LYS A O 1
ATOM 679 N N . ARG A 1 83 ? -5.586 -4.958 1.686 1.00 92.88 83 ARG A N 1
ATOM 680 C CA . ARG A 1 83 ? -4.196 -4.470 1.674 1.00 92.88 83 ARG A CA 1
ATOM 681 C C . ARG A 1 83 ? -4.133 -2.975 1.406 1.00 92.88 83 ARG A C 1
ATOM 683 O O . ARG A 1 83 ? -3.480 -2.259 2.160 1.00 92.88 83 ARG A O 1
ATOM 690 N N . GLU A 1 84 ? -4.842 -2.520 0.380 1.00 92.50 84 GLU A N 1
ATOM 691 C CA . GLU A 1 84 ? -4.865 -1.110 0.003 1.00 92.50 84 GLU A CA 1
ATOM 692 C C . GLU A 1 84 ? -5.444 -0.225 1.110 1.00 92.50 84 GLU A C 1
ATOM 694 O O . GLU A 1 84 ? -4.834 0.778 1.478 1.00 92.50 84 GLU A O 1
ATOM 699 N N . ILE A 1 85 ? -6.574 -0.626 1.700 1.00 92.06 85 ILE A N 1
ATOM 700 C CA . ILE A 1 85 ? -7.211 0.097 2.805 1.00 92.06 85 ILE A CA 1
ATOM 701 C C . ILE A 1 85 ? -6.236 0.254 3.973 1.00 92.06 85 ILE A C 1
ATOM 703 O O . ILE A 1 85 ? -6.082 1.351 4.507 1.00 92.06 85 ILE A O 1
ATOM 707 N N . LEU A 1 86 ? -5.545 -0.824 4.359 1.00 91.62 86 LEU A N 1
ATOM 708 C CA . LEU A 1 86 ? -4.588 -0.790 5.464 1.00 91.62 86 LEU A CA 1
ATOM 709 C C . LEU A 1 86 ? -3.413 0.142 5.173 1.00 91.62 86 LEU A C 1
ATOM 711 O O . LEU A 1 86 ? -3.050 0.945 6.033 1.00 91.62 86 LEU A O 1
ATOM 715 N N . VAL A 1 87 ? -2.832 0.054 3.974 1.00 92.81 87 VAL A N 1
ATOM 716 C CA . VAL A 1 87 ? -1.722 0.926 3.570 1.00 92.81 87 VAL A CA 1
ATOM 717 C C . VAL A 1 87 ? -2.163 2.385 3.595 1.00 92.81 87 VAL A C 1
ATOM 719 O O . VAL A 1 87 ? -1.520 3.191 4.264 1.00 92.81 87 VAL A O 1
ATOM 722 N N . ARG A 1 88 ? -3.285 2.723 2.951 1.00 91.69 88 ARG A N 1
ATOM 723 C CA . ARG A 1 88 ? -3.801 4.097 2.906 1.00 91.69 88 ARG A CA 1
ATOM 724 C C . ARG A 1 88 ? -4.117 4.636 4.291 1.00 91.69 88 ARG A C 1
ATOM 726 O O . ARG A 1 88 ? -3.645 5.717 4.630 1.00 91.69 88 ARG A O 1
ATOM 733 N N . PHE A 1 89 ? -4.839 3.876 5.111 1.00 90.50 89 PHE A N 1
ATOM 734 C CA . PHE A 1 89 ? -5.196 4.288 6.466 1.00 90.50 89 PHE A CA 1
ATOM 735 C C . PHE A 1 89 ? -3.955 4.555 7.327 1.00 90.50 89 PHE A C 1
ATOM 737 O O . PHE A 1 89 ? -3.836 5.611 7.953 1.00 90.50 89 PHE A O 1
ATOM 744 N N . ILE A 1 90 ? -2.998 3.621 7.337 1.00 91.38 90 ILE A N 1
ATOM 745 C CA . ILE A 1 90 ? -1.793 3.737 8.163 1.00 91.38 90 ILE A CA 1
ATOM 746 C C . ILE A 1 90 ? -0.908 4.874 7.654 1.00 91.38 90 ILE A C 1
ATOM 748 O O . ILE A 1 90 ? -0.451 5.691 8.455 1.00 91.38 90 ILE A O 1
ATOM 752 N N . THR A 1 91 ? -0.685 4.978 6.343 1.00 92.25 91 THR A N 1
ATOM 753 C CA . THR A 1 91 ? 0.124 6.056 5.763 1.00 92.25 91 THR A CA 1
ATOM 754 C C . THR A 1 91 ? -0.533 7.422 5.968 1.00 92.25 91 THR A C 1
ATOM 756 O O . THR A 1 91 ? 0.167 8.363 6.332 1.00 92.25 91 THR A O 1
ATOM 759 N N . ALA A 1 92 ? -1.859 7.540 5.850 1.00 89.56 92 ALA A N 1
ATOM 760 C CA . ALA A 1 92 ? -2.573 8.792 6.104 1.00 89.56 92 ALA A CA 1
ATOM 761 C C . ALA A 1 92 ? -2.480 9.243 7.573 1.00 89.56 92 ALA A C 1
ATOM 763 O O . ALA A 1 92 ? -2.342 10.436 7.840 1.00 89.56 92 ALA A O 1
ATOM 764 N N . LYS A 1 93 ? -2.528 8.311 8.537 1.00 88.69 93 LYS A N 1
ATOM 765 C CA . LYS A 1 93 ? -2.455 8.639 9.974 1.00 88.69 93 LYS A CA 1
ATOM 766 C C . LYS A 1 93 ? -1.031 8.841 10.492 1.00 88.69 93 LYS A C 1
ATOM 768 O O . LYS A 1 93 ? -0.823 9.676 11.367 1.00 88.69 93 LYS A O 1
ATOM 773 N N . THR A 1 94 ? -0.060 8.083 9.983 1.00 89.62 94 THR A N 1
ATOM 774 C CA . THR A 1 94 ? 1.315 8.063 10.518 1.00 89.62 94 THR A CA 1
ATOM 775 C C . THR A 1 94 ? 2.326 8.832 9.667 1.00 89.62 94 THR A C 1
ATOM 777 O O . THR A 1 94 ? 3.379 9.216 10.176 1.00 89.62 94 THR A O 1
ATOM 780 N N . GLY A 1 95 ? 2.034 9.048 8.379 1.00 90.00 95 GLY A N 1
ATOM 781 C CA . GLY A 1 95 ? 2.986 9.553 7.384 1.00 90.00 95 GLY A CA 1
ATOM 782 C C . GLY A 1 95 ? 4.045 8.531 6.950 1.00 90.00 95 GLY A C 1
ATOM 783 O O . GLY A 1 95 ? 4.945 8.878 6.189 1.00 90.00 95 GLY A O 1
ATOM 784 N N . ILE A 1 96 ? 3.970 7.284 7.430 1.00 90.12 96 ILE A N 1
ATOM 785 C CA . ILE A 1 96 ? 4.963 6.238 7.165 1.00 90.12 96 ILE A CA 1
ATOM 786 C C . ILE A 1 96 ? 4.515 5.391 5.973 1.00 90.12 96 ILE A C 1
ATOM 788 O O . ILE A 1 96 ? 3.385 4.897 5.927 1.00 90.12 96 ILE A O 1
ATOM 792 N N . ALA A 1 97 ? 5.423 5.191 5.018 1.00 90.62 97 ALA A N 1
ATOM 793 C CA . ALA A 1 97 ? 5.238 4.239 3.931 1.00 90.62 97 ALA A CA 1
ATOM 794 C C . ALA A 1 97 ? 5.556 2.824 4.433 1.00 90.62 97 ALA A C 1
ATOM 796 O O . ALA A 1 97 ? 6.689 2.535 4.820 1.00 90.62 97 ALA A O 1
ATOM 797 N N . LEU A 1 98 ? 4.559 1.938 4.441 1.00 90.50 98 LEU A N 1
ATOM 798 C CA . LEU A 1 98 ? 4.751 0.559 4.884 1.00 90.50 98 LEU A CA 1
ATOM 799 C C . LEU A 1 98 ? 5.551 -0.249 3.861 1.00 90.50 98 LEU A C 1
ATOM 801 O O . LEU A 1 98 ? 5.222 -0.286 2.676 1.00 90.50 98 LEU A O 1
ATOM 805 N N . SER A 1 99 ? 6.556 -0.982 4.337 1.00 91.69 99 SER A N 1
ATOM 806 C CA . SER A 1 99 ? 7.168 -2.044 3.539 1.00 91.69 99 SER A CA 1
ATOM 807 C C . SER A 1 99 ? 6.201 -3.217 3.360 1.00 91.69 99 SER A C 1
ATOM 809 O O . SER A 1 99 ? 5.374 -3.508 4.228 1.00 91.69 99 SER A O 1
ATOM 811 N N . TYR A 1 100 ? 6.370 -3.967 2.268 1.00 90.19 100 TYR A N 1
ATOM 812 C CA . TYR A 1 100 ? 5.567 -5.166 2.005 1.00 90.19 100 TYR A CA 1
ATOM 813 C C . TYR A 1 100 ? 5.644 -6.186 3.158 1.00 90.19 100 TYR A C 1
ATOM 815 O O . TYR A 1 100 ? 4.645 -6.783 3.543 1.00 90.19 100 TYR A O 1
ATOM 823 N N . GLN A 1 101 ? 6.818 -6.336 3.782 1.00 92.25 101 GLN A N 1
ATOM 824 C CA . GLN A 1 101 ? 7.002 -7.237 4.926 1.00 92.25 101 GLN A CA 1
ATOM 825 C C . GLN A 1 101 ? 6.244 -6.782 6.180 1.00 92.25 101 GLN A C 1
ATOM 827 O O . GLN A 1 101 ? 5.751 -7.621 6.932 1.00 92.25 101 GLN A O 1
ATOM 832 N N . GLN A 1 102 ? 6.167 -5.472 6.438 1.00 92.81 102 GLN A N 1
ATOM 833 C CA . GLN A 1 102 ? 5.364 -4.941 7.545 1.00 92.81 102 GLN A CA 1
ATOM 834 C C . GLN A 1 102 ? 3.875 -5.165 7.279 1.00 92.81 102 GLN A C 1
ATOM 836 O O . GLN A 1 102 ? 3.170 -5.620 8.175 1.00 92.81 102 GLN A O 1
ATOM 841 N N . LEU A 1 103 ? 3.423 -4.917 6.046 1.00 93.44 103 LEU A N 1
ATOM 842 C CA . LEU A 1 103 ? 2.037 -5.141 5.641 1.00 93.44 103 LEU A CA 1
ATOM 843 C C . LEU A 1 103 ? 1.606 -6.602 5.849 1.00 93.44 103 LEU A C 1
ATOM 845 O O . LEU A 1 103 ? 0.574 -6.841 6.467 1.00 93.44 103 LEU A O 1
ATOM 849 N N . GLU A 1 104 ? 2.417 -7.575 5.424 1.00 93.44 104 GLU A N 1
ATOM 850 C CA . GLU A 1 104 ? 2.125 -9.004 5.639 1.00 93.44 104 GLU A CA 1
ATOM 851 C C . GLU A 1 104 ? 1.994 -9.360 7.125 1.00 93.44 104 GLU A C 1
ATOM 853 O O . GLU A 1 104 ? 1.078 -10.080 7.519 1.00 93.44 104 GLU A O 1
ATOM 858 N N . LYS A 1 105 ? 2.877 -8.825 7.980 1.00 92.50 105 LYS A N 1
ATOM 859 C CA . LYS A 1 105 ? 2.799 -9.054 9.433 1.00 92.50 105 LYS A CA 1
ATOM 860 C C . LYS A 1 105 ? 1.516 -8.477 10.022 1.00 92.50 105 LYS A C 1
ATOM 862 O O . LYS A 1 105 ? 0.876 -9.134 10.836 1.00 92.50 105 LYS A O 1
ATOM 867 N N . ILE A 1 106 ? 1.136 -7.271 9.607 1.00 91.31 106 ILE A N 1
ATOM 868 C CA . ILE A 1 106 ? -0.097 -6.618 10.060 1.00 91.31 106 ILE A CA 1
ATOM 869 C C . ILE A 1 106 ? -1.320 -7.433 9.620 1.00 91.31 106 ILE A C 1
ATOM 871 O O . ILE A 1 106 ? -2.213 -7.671 10.425 1.00 91.31 106 ILE A O 1
ATOM 875 N N . ILE A 1 107 ? -1.345 -7.928 8.381 1.00 90.62 107 ILE A N 1
ATOM 876 C CA . ILE A 1 107 ? -2.442 -8.765 7.872 1.00 90.62 107 ILE A CA 1
ATOM 877 C C . ILE A 1 107 ? -2.537 -10.087 8.631 1.00 90.62 107 ILE A C 1
ATOM 879 O O . ILE A 1 107 ? -3.635 -10.495 9.006 1.00 90.62 107 ILE A O 1
ATOM 883 N N . ALA A 1 108 ? -1.403 -10.730 8.914 1.00 90.69 108 ALA A N 1
ATOM 884 C CA . ALA A 1 108 ? -1.377 -11.937 9.733 1.00 90.69 108 ALA A CA 1
ATOM 885 C C . ALA A 1 108 ? -1.977 -11.688 11.129 1.00 90.69 108 ALA A C 1
ATOM 887 O O . ALA A 1 108 ? -2.760 -12.506 11.601 1.00 90.69 108 ALA A O 1
ATOM 888 N N . LEU A 1 109 ? -1.685 -10.538 11.751 1.00 90.25 109 LEU A N 1
ATOM 889 C CA . LEU A 1 109 ? -2.262 -10.141 13.043 1.00 90.25 109 LEU A CA 1
ATOM 890 C C . LEU A 1 109 ? -3.763 -9.817 12.966 1.00 90.25 109 LEU A C 1
ATOM 892 O O . LEU A 1 109 ? -4.494 -10.040 13.929 1.00 90.25 109 LEU A O 1
ATOM 896 N N . ILE A 1 110 ? -4.244 -9.280 11.842 1.00 86.62 110 ILE A N 1
ATOM 897 C CA . ILE A 1 110 ? -5.679 -9.023 11.632 1.00 86.62 110 ILE A CA 1
ATOM 898 C C . ILE A 1 110 ? -6.449 -10.339 11.500 1.00 86.62 110 ILE A C 1
ATOM 900 O O . ILE A 1 110 ? -7.517 -10.475 12.095 1.00 86.62 110 ILE A O 1
ATOM 904 N N . ASN A 1 111 ? -5.895 -11.296 10.753 1.00 84.75 111 ASN A N 1
ATOM 905 C CA . ASN A 1 111 ? -6.508 -12.603 10.522 1.00 84.75 111 ASN A CA 1
ATOM 906 C C . ASN A 1 111 ? -6.392 -13.549 11.734 1.00 84.75 111 ASN A C 1
ATOM 908 O O . ASN A 1 111 ? -7.098 -14.556 11.786 1.00 84.75 111 ASN A O 1
ATOM 912 N N . ASP A 1 112 ? -5.509 -13.259 12.694 1.00 84.06 112 ASP A N 1
ATOM 913 C CA . ASP A 1 112 ? -5.441 -13.994 13.956 1.00 84.06 112 ASP A CA 1
ATOM 914 C C . ASP A 1 112 ? -6.704 -13.735 14.804 1.00 84.06 112 ASP A C 1
ATOM 916 O O . ASP A 1 112 ? -7.305 -12.659 14.786 1.00 84.06 112 ASP A O 1
ATOM 920 N N . SER A 1 113 ? -7.100 -14.733 15.594 1.00 69.88 113 SER A N 1
ATOM 921 C CA . SER A 1 113 ? -8.286 -14.709 16.464 1.00 69.88 113 SER A CA 1
ATOM 922 C C . SER A 1 113 ? -8.127 -13.781 17.676 1.00 69.88 113 SER A C 1
ATOM 924 O O . SER A 1 113 ? -9.048 -13.646 18.486 1.00 69.88 113 SER A O 1
ATOM 926 N N . GLN A 1 114 ? -6.957 -13.158 17.843 1.00 76.88 114 GLN A N 1
ATOM 927 C CA . GLN A 1 114 ? -6.694 -12.234 18.937 1.00 76.88 114 GLN A CA 1
ATOM 928 C C . GLN A 1 114 ? -7.456 -10.919 18.739 1.00 76.88 114 GLN A C 1
ATOM 930 O O . GLN A 1 114 ? -7.277 -10.185 17.764 1.00 76.88 114 GLN A O 1
ATOM 935 N N . SER A 1 115 ? -8.292 -10.591 19.724 1.00 75.44 115 SER A N 1
ATOM 936 C CA . SER A 1 115 ? -9.101 -9.370 19.738 1.00 75.44 115 SER A CA 1
ATOM 937 C C . SER A 1 115 ? -8.294 -8.105 20.047 1.00 75.44 115 SER A C 1
ATOM 939 O O . SER A 1 115 ? -8.795 -6.998 19.825 1.00 75.44 115 SER A O 1
ATOM 941 N N . GLN A 1 116 ? -7.064 -8.255 20.551 1.00 86.50 116 GLN A N 1
ATOM 942 C CA . GLN A 1 116 ? -6.171 -7.160 20.914 1.00 86.50 116 GLN A CA 1
ATOM 943 C C . GLN A 1 116 ? -4.719 -7.488 20.572 1.00 86.50 116 GLN A C 1
ATOM 945 O O . GLN A 1 116 ? -4.211 -8.535 20.959 1.00 86.50 116 GLN A O 1
ATOM 950 N N . TRP A 1 117 ? -4.050 -6.564 19.888 1.00 90.75 117 TRP A N 1
ATOM 951 C CA . TRP A 1 117 ? -2.617 -6.627 19.603 1.00 90.75 117 TRP A CA 1
ATOM 952 C C . TRP A 1 117 ? -2.079 -5.230 19.296 1.00 90.75 117 TRP A C 1
ATOM 954 O O . TRP A 1 117 ? -2.841 -4.311 18.987 1.00 90.75 117 TRP A O 1
ATOM 964 N N . SER A 1 118 ? -0.757 -5.082 19.361 1.00 91.00 118 SER A N 1
ATOM 965 C CA . SER A 1 118 ? -0.050 -3.857 18.991 1.00 91.00 118 SER A CA 1
ATOM 966 C C . SER A 1 118 ? 1.150 -4.165 18.100 1.00 91.00 118 SER A C 1
ATOM 968 O O . SER A 1 118 ? 1.901 -5.100 18.373 1.00 91.00 118 SER A O 1
ATOM 970 N N . PHE A 1 119 ? 1.362 -3.357 17.067 1.00 91.31 119 PHE A N 1
ATOM 971 C CA . PHE A 1 119 ? 2.488 -3.443 16.147 1.00 91.31 119 PHE A CA 1
ATOM 972 C C . PHE A 1 119 ? 3.254 -2.120 16.144 1.00 91.31 119 PHE A C 1
ATOM 974 O O . PHE A 1 119 ? 2.678 -1.059 15.905 1.00 91.31 119 PHE A O 1
ATOM 981 N N . HIS A 1 120 ? 4.556 -2.183 16.414 1.00 91.50 120 HIS A N 1
ATOM 982 C CA . HIS A 1 120 ? 5.415 -1.005 16.456 1.00 91.50 120 HIS A CA 1
ATOM 983 C C . HI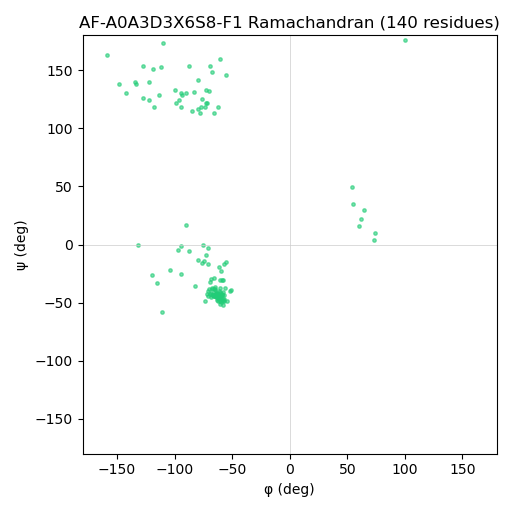S A 1 120 ? 5.892 -0.622 15.055 1.00 91.50 120 HIS A C 1
ATOM 985 O O . HIS A 1 120 ? 6.399 -1.458 14.305 1.00 91.50 120 HIS A O 1
ATOM 991 N N . LEU A 1 121 ? 5.759 0.660 14.740 1.00 89.31 121 LEU A N 1
ATOM 992 C CA . LEU A 1 121 ? 6.308 1.299 13.556 1.00 89.31 121 LEU A CA 1
ATOM 993 C C . LEU A 1 121 ? 7.442 2.255 13.940 1.00 89.31 121 LEU A C 1
ATOM 995 O O . LEU A 1 121 ? 7.721 2.512 15.113 1.00 89.31 121 LEU A O 1
ATOM 999 N N . GLU A 1 122 ? 8.103 2.784 12.917 1.00 87.50 122 GLU A N 1
ATOM 1000 C CA . GLU A 1 122 ? 9.112 3.828 13.058 1.00 87.50 122 GLU A CA 1
ATOM 1001 C C . GLU A 1 122 ? 8.521 5.101 13.697 1.00 87.50 122 GLU A C 1
ATOM 1003 O O . GLU A 1 122 ? 7.309 5.324 13.706 1.00 87.50 122 GLU A O 1
ATOM 1008 N N . GLY A 1 123 ? 9.377 5.954 14.266 1.00 83.19 123 GLY A N 1
ATOM 1009 C CA . GLY A 1 123 ? 8.948 7.246 14.816 1.00 83.19 123 GLY A CA 1
ATOM 1010 C C . GLY A 1 123 ? 7.994 7.158 16.016 1.00 83.19 123 GLY A C 1
ATOM 1011 O O . GLY A 1 123 ? 7.172 8.058 16.198 1.00 83.19 123 GLY A O 1
ATOM 1012 N N . ASN A 1 124 ? 8.101 6.090 16.816 1.00 89.19 124 ASN A N 1
ATOM 1013 C CA . ASN A 1 124 ? 7.281 5.809 18.004 1.00 89.19 124 ASN A CA 1
ATOM 1014 C C . ASN A 1 124 ? 5.780 5.644 17.717 1.00 89.19 124 ASN A C 1
ATOM 1016 O O . ASN A 1 124 ? 4.949 5.792 18.617 1.00 89.19 124 ASN A O 1
ATOM 1020 N N . TRP A 1 125 ? 5.418 5.320 16.476 1.00 92.12 125 TRP A N 1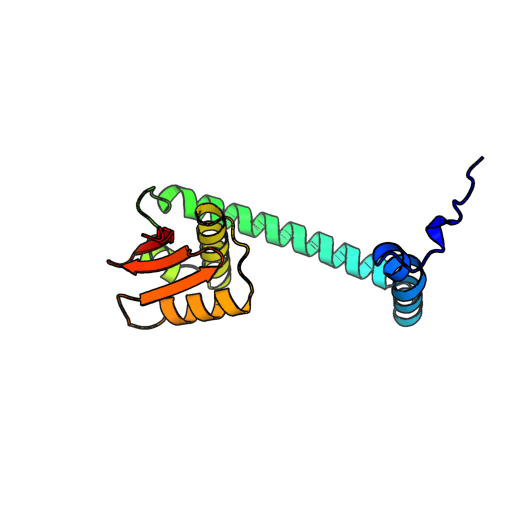
ATOM 1021 C CA . TRP A 1 125 ? 4.048 4.968 16.128 1.00 92.12 125 TRP A CA 1
ATOM 1022 C C . TRP A 1 125 ? 3.730 3.527 16.516 1.00 92.12 125 TRP A C 1
ATOM 1024 O O . TRP A 1 125 ? 4.548 2.618 16.374 1.00 92.12 125 TRP A O 1
ATOM 1034 N N . ILE A 1 126 ? 2.513 3.312 16.995 1.00 92.31 126 ILE A N 1
ATOM 1035 C CA . ILE A 1 126 ? 1.972 2.001 17.326 1.00 92.31 126 ILE A CA 1
ATOM 1036 C C . ILE A 1 126 ? 0.637 1.861 16.610 1.00 92.31 126 ILE A C 1
ATOM 1038 O O . ILE A 1 126 ? -0.249 2.704 16.748 1.00 92.31 126 ILE A O 1
ATOM 1042 N N . ILE A 1 127 ? 0.495 0.783 15.846 1.00 92.25 127 ILE A N 1
ATOM 1043 C CA . ILE A 1 127 ? -0.796 0.335 15.336 1.00 92.25 127 ILE A CA 1
ATOM 1044 C C . ILE A 1 127 ? -1.379 -0.613 16.370 1.00 92.25 127 ILE A C 1
ATOM 1046 O O . ILE A 1 127 ? -0.693 -1.541 16.789 1.00 92.25 127 ILE A O 1
ATOM 1050 N N . LEU A 1 128 ? -2.629 -0.422 16.766 1.00 91.56 128 LEU A N 1
ATOM 1051 C CA . LEU A 1 128 ? -3.281 -1.298 17.731 1.00 91.56 128 LEU A CA 1
ATOM 1052 C C . LEU A 1 128 ? -4.685 -1.686 17.292 1.00 91.56 128 LEU A C 1
ATOM 1054 O O . LEU A 1 128 ? -5.438 -0.864 16.772 1.00 91.56 128 LEU A O 1
ATOM 1058 N N . ARG A 1 129 ? -5.031 -2.952 17.528 1.00 90.12 129 ARG A N 1
ATOM 1059 C CA . ARG A 1 129 ? -6.402 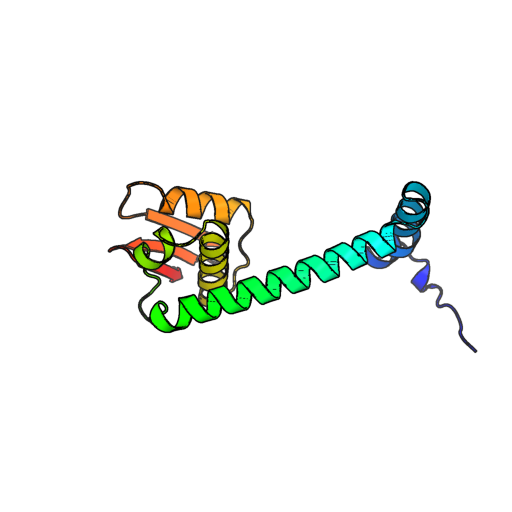-3.454 17.425 1.00 90.12 129 ARG A CA 1
ATOM 1060 C C . ARG A 1 129 ? -7.018 -3.443 18.816 1.00 90.12 129 ARG A C 1
ATOM 1062 O O . ARG A 1 129 ? -6.474 -4.055 19.733 1.00 90.12 129 ARG A O 1
ATOM 1069 N N . LYS A 1 130 ? -8.158 -2.774 18.978 1.00 88.38 130 LYS A N 1
ATOM 1070 C CA . LYS A 1 130 ? -8.953 -2.790 20.212 1.00 88.38 130 LYS A CA 1
ATOM 1071 C C . LYS A 1 130 ? -10.431 -2.648 19.867 1.00 88.38 130 LYS A C 1
ATOM 1073 O O . LYS A 1 130 ? -10.783 -1.864 18.995 1.00 88.38 130 LYS A O 1
ATOM 1078 N N . GLU A 1 131 ? -11.295 -3.415 20.538 1.00 84.12 131 GLU A N 1
ATOM 1079 C CA . GLU A 1 131 ? -12.762 -3.321 20.375 1.00 84.12 131 GLU A CA 1
ATOM 1080 C C . GLU A 1 131 ? -13.224 -3.469 18.906 1.00 84.12 131 GLU A C 1
ATOM 1082 O O . GLU A 1 131 ? -14.165 -2.821 18.460 1.00 84.12 131 GLU A O 1
ATOM 1087 N N . GLY A 1 132 ? -12.537 -4.312 18.122 1.00 85.50 132 GLY A N 1
ATOM 1088 C CA . GLY A 1 132 ? -12.863 -4.532 16.706 1.00 85.50 132 GLY A CA 1
ATOM 1089 C C . GLY A 1 132 ? -12.471 -3.384 15.765 1.00 85.50 132 GLY A C 1
ATOM 1090 O O . GLY A 1 132 ? -12.838 -3.414 14.591 1.00 85.50 132 GLY A O 1
ATOM 1091 N N . LYS A 1 133 ? -11.711 -2.397 16.252 1.00 89.12 133 LYS A N 1
ATOM 1092 C CA . LYS A 1 133 ? -11.189 -1.269 15.475 1.00 89.12 133 LYS A CA 1
ATOM 1093 C C . LYS A 1 133 ? -9.661 -1.245 15.463 1.00 89.12 133 LYS A C 1
ATOM 1095 O O . LYS A 1 133 ? -9.022 -1.690 16.417 1.00 89.12 133 LYS A O 1
ATOM 1100 N N . LEU A 1 134 ? -9.094 -0.712 14.386 1.00 90.81 134 LEU A N 1
ATOM 1101 C CA . LEU A 1 134 ? -7.676 -0.416 14.229 1.00 90.81 134 LEU A CA 1
ATOM 1102 C C . LEU A 1 134 ? -7.422 1.073 14.484 1.00 90.81 134 LEU A C 1
ATOM 1104 O O . LEU A 1 134 ? -8.109 1.937 13.933 1.00 90.81 134 LEU A O 1
ATOM 1108 N N . PHE A 1 135 ? -6.400 1.360 15.281 1.00 90.81 135 PHE A N 1
ATOM 1109 C CA . PHE A 1 135 ? -5.963 2.708 15.621 1.00 90.81 135 PHE A CA 1
ATOM 1110 C C . PHE A 1 135 ? -4.473 2.871 15.346 1.00 90.81 135 PHE A C 1
ATOM 1112 O O . PHE A 1 135 ? -3.708 1.907 15.410 1.00 90.81 135 PHE A O 1
ATOM 1119 N N . CYS A 1 136 ? -4.064 4.108 15.079 1.00 91.06 136 CYS A N 1
ATOM 1120 C CA . CYS A 1 136 ? -2.666 4.507 15.022 1.00 91.06 136 CYS A CA 1
ATOM 1121 C C . CYS A 1 136 ? -2.432 5.558 16.104 1.00 91.06 136 CYS A C 1
ATOM 1123 O O . CYS A 1 136 ? -3.037 6.628 16.065 1.00 91.06 136 CYS A O 1
ATOM 1125 N N . GLU A 1 137 ? -1.555 5.257 17.054 1.00 90.75 137 GLU A N 1
ATOM 1126 C CA . GLU A 1 137 ? -1.217 6.145 18.163 1.00 90.75 137 GLU A CA 1
ATOM 1127 C C . GLU A 1 137 ? 0.281 6.423 18.171 1.00 90.75 137 GLU A C 1
ATOM 1129 O O . GLU A 1 137 ? 1.098 5.530 17.940 1.00 90.75 137 GLU A O 1
ATOM 1134 N N . LYS A 1 138 ? 0.656 7.671 18.449 1.00 88.31 138 LYS A N 1
ATOM 1135 C CA . LYS A 1 138 ? 2.054 8.039 18.640 1.00 88.31 138 LYS A CA 1
ATOM 1136 C C . LYS A 1 138 ? 2.359 7.994 20.127 1.00 88.31 138 LYS A C 1
ATOM 1138 O O . LYS A 1 138 ? 1.763 8.744 20.899 1.00 88.31 138 LYS A O 1
ATOM 1143 N N . LYS A 1 139 ? 3.292 7.136 20.535 1.00 79.94 139 LYS A N 1
ATOM 1144 C CA . LYS A 1 139 ? 3.775 7.126 21.914 1.00 79.94 139 LYS A CA 1
ATOM 1145 C C . LYS A 1 139 ? 4.512 8.447 22.153 1.00 79.94 139 LYS A C 1
ATOM 1147 O O . LYS A 1 139 ? 5.525 8.710 21.507 1.00 79.94 139 LYS A O 1
ATOM 1152 N N . MET A 1 140 ? 3.971 9.305 23.018 1.00 61.84 140 MET A N 1
ATOM 1153 C CA . MET A 1 140 ? 4.727 10.448 23.529 1.00 61.84 140 MET A CA 1
ATOM 1154 C C . MET A 1 140 ? 5.738 9.894 24.527 1.00 61.84 140 MET A C 1
ATOM 1156 O O . MET A 1 140 ? 5.346 9.254 25.503 1.00 61.84 140 MET A O 1
ATOM 1160 N N . ASP A 1 141 ? 7.023 10.089 24.247 1.00 54.25 141 ASP A N 1
ATOM 1161 C CA . ASP A 1 141 ? 8.070 9.836 25.230 1.00 54.25 141 ASP A CA 1
ATOM 1162 C C . ASP A 1 141 ? 7.829 10.795 26.407 1.00 54.25 141 ASP A C 1
ATOM 1164 O O . ASP A 1 141 ? 7.770 12.013 26.214 1.00 54.25 141 ASP A O 1
ATOM 1168 N N . CYS A 1 142 ? 7.581 10.234 27.593 1.00 38.78 142 CYS A N 1
ATOM 1169 C CA . CYS A 1 142 ? 7.607 10.975 28.852 1.00 38.78 142 CYS A CA 1
ATOM 1170 C C . CYS A 1 142 ? 9.041 11.366 29.211 1.00 38.78 142 CYS A C 1
ATOM 1172 O O . CYS A 1 142 ? 9.945 10.526 28.993 1.00 38.78 142 CYS A O 1
#

Foldseek 3Di:
DDDDDPVLCDPPDVVSCCVPPVVVVVCVVCVNCPVVVVVVVVVVVVVVVVVLVVVLVVLCVPADDPVAGALVSLVPDDPVNSLVVVQCRCCVVPVDRDDPVNSVVVVVVSPDPDQWDWDADPQQWIWIHHPRGIDIDHDDDD